Protein AF-A0A2K8WRT4-F1 (afdb_monomer_lite)

Foldseek 3Di:
DVVVLVVVLQQLVQLVCCCPVVVDDNVCSRGDVCNVVVCCVPPLVNVLVVLVVVLVVLVVVLVVDVLSVQLNVLSVVVSVLSVQLVVCVVVVPDPPPDNHRDGPCCVPAPPSRVVSVSSCSSCVSVVVCVVVVVVVD

Structure (mmCIF, N/CA/C/O backbone):
data_AF-A0A2K8WRT4-F1
#
_entry.id   AF-A0A2K8WRT4-F1
#
loop_
_atom_site.group_PDB
_atom_site.id
_atom_site.type_symbol
_atom_site.label_atom_id
_atom_site.label_alt_id
_atom_site.label_comp_id
_atom_site.label_asym_id
_atom_site.label_entity_id
_atom_site.label_seq_id
_atom_site.pdbx_PDB_ins_code
_atom_site.Cartn_x
_atom_site.Cartn_y
_atom_site.Cartn_z
_atom_site.occupancy
_atom_site.B_iso_or_equiv
_atom_site.auth_seq_id
_atom_site.auth_comp_id
_atom_site.auth_asym_id
_atom_site.auth_atom_id
_atom_site.pdbx_PDB_model_num
ATOM 1 N N . MET A 1 1 ? -9.091 12.777 7.083 1.00 65.50 1 MET A N 1
ATOM 2 C CA . MET A 1 1 ? -8.305 11.528 7.129 1.00 65.50 1 MET A CA 1
ATOM 3 C C . MET A 1 1 ? -8.906 10.417 6.287 1.00 65.50 1 MET A C 1
ATOM 5 O O . MET A 1 1 ? -8.212 9.916 5.422 1.00 65.50 1 MET A O 1
ATOM 9 N N . TRP A 1 2 ? -10.181 10.064 6.475 1.00 80.00 2 TRP A N 1
ATOM 10 C CA . TRP A 1 2 ? -10.836 9.004 5.694 1.00 80.00 2 TRP A CA 1
ATOM 11 C C . TRP A 1 2 ? -10.670 9.156 4.178 1.00 80.00 2 TRP A C 1
ATOM 13 O O . TRP A 1 2 ? -10.403 8.175 3.498 1.00 80.00 2 TRP A O 1
ATOM 23 N N . TYR A 1 3 ? -10.713 10.390 3.666 1.00 83.75 3 TYR A N 1
ATOM 24 C CA . TYR A 1 3 ? -10.433 10.681 2.259 1.00 83.75 3 TYR A CA 1
ATOM 25 C C . TYR A 1 3 ? -9.055 10.199 1.794 1.00 83.75 3 TYR A C 1
ATOM 27 O O . TYR A 1 3 ? -8.965 9.662 0.705 1.00 83.75 3 TYR A O 1
ATOM 35 N N . VAL A 1 4 ? -8.000 10.330 2.607 1.00 85.75 4 VAL A N 1
ATOM 36 C CA . VAL A 1 4 ? -6.638 9.891 2.245 1.00 85.75 4 VAL A CA 1
ATOM 37 C C . VAL A 1 4 ? -6.594 8.376 2.045 1.00 85.75 4 VAL A C 1
ATOM 39 O O . VAL A 1 4 ? -6.026 7.907 1.066 1.00 85.75 4 VAL A O 1
ATOM 42 N N . ILE A 1 5 ? -7.253 7.622 2.929 1.00 86.31 5 ILE A N 1
ATOM 43 C CA . ILE A 1 5 ? -7.355 6.158 2.833 1.00 86.31 5 ILE A CA 1
ATOM 44 C C . ILE A 1 5 ? -8.148 5.763 1.582 1.00 86.31 5 ILE A C 1
ATOM 46 O O . ILE A 1 5 ? -7.716 4.897 0.829 1.00 86.31 5 ILE A O 1
ATOM 50 N N . TRP A 1 6 ? -9.278 6.429 1.324 1.00 89.38 6 TRP A N 1
ATOM 51 C CA . TRP A 1 6 ? -10.074 6.186 0.119 1.00 89.38 6 TRP A CA 1
ATOM 52 C C . TRP A 1 6 ? -9.306 6.522 -1.159 1.00 89.38 6 TRP A C 1
ATOM 54 O O . TRP A 1 6 ? -9.284 5.703 -2.070 1.00 89.38 6 TRP A O 1
ATOM 64 N N . PHE A 1 7 ? -8.640 7.677 -1.227 1.00 91.12 7 PHE A N 1
ATOM 65 C CA . PHE A 1 7 ? -7.809 8.055 -2.372 1.00 91.12 7 PHE A CA 1
ATOM 66 C C . PHE A 1 7 ? -6.689 7.044 -2.612 1.00 91.12 7 PHE A C 1
ATOM 68 O O . PHE A 1 7 ? -6.465 6.646 -3.749 1.00 91.12 7 PHE A O 1
ATOM 75 N N . HIS A 1 8 ? -6.032 6.576 -1.552 1.00 91.94 8 HIS A N 1
ATOM 76 C CA . HIS A 1 8 ? -5.007 5.545 -1.664 1.00 91.94 8 HIS A CA 1
ATOM 77 C C . HIS A 1 8 ? -5.572 4.199 -2.156 1.00 91.94 8 HIS A C 1
ATOM 79 O O . HIS A 1 8 ? -4.976 3.565 -3.025 1.00 91.94 8 HIS A O 1
ATOM 85 N N . LEU A 1 9 ? -6.758 3.785 -1.693 1.00 93.88 9 LEU A N 1
ATOM 86 C CA . LEU A 1 9 ? -7.441 2.605 -2.235 1.00 93.88 9 LEU A CA 1
ATOM 87 C C . LEU A 1 9 ? -7.799 2.787 -3.719 1.00 93.88 9 LEU A C 1
ATOM 89 O O . LEU A 1 9 ? -7.603 1.863 -4.504 1.00 93.88 9 LEU A O 1
ATOM 93 N N . PHE A 1 10 ? -8.303 3.960 -4.117 1.00 95.12 10 PHE A N 1
ATOM 94 C CA . PHE A 1 10 ? -8.608 4.265 -5.519 1.00 95.12 10 PHE A CA 1
ATOM 95 C C . PHE A 1 10 ? -7.362 4.229 -6.405 1.00 95.12 10 PHE A C 1
ATOM 97 O O . PHE A 1 10 ? -7.435 3.767 -7.545 1.00 95.12 10 PHE A O 1
ATOM 104 N N . GLU A 1 11 ? -6.216 4.659 -5.882 1.00 95.94 11 GLU A N 1
ATOM 105 C CA . GLU A 1 11 ? -4.937 4.557 -6.576 1.00 95.94 11 GLU A CA 1
ATOM 106 C C . GLU A 1 11 ? -4.610 3.091 -6.898 1.00 95.94 11 GLU A C 1
ATOM 108 O O . GLU A 1 11 ? -4.386 2.749 -8.059 1.00 95.94 11 GLU A O 1
ATOM 113 N N . HIS A 1 12 ? -4.695 2.200 -5.905 1.00 96.25 12 HIS A N 1
ATOM 114 C CA . HIS A 1 12 ? -4.480 0.762 -6.101 1.00 96.25 12 HIS A CA 1
ATOM 115 C C . HIS A 1 12 ? -5.543 0.107 -6.988 1.00 96.25 12 HIS A C 1
ATOM 117 O O . HIS A 1 12 ? -5.222 -0.735 -7.823 1.00 96.25 12 HIS A O 1
ATOM 123 N N . PHE A 1 13 ? -6.805 0.518 -6.874 1.00 97.69 13 PHE A N 1
ATOM 124 C CA . PHE A 1 13 ? -7.855 0.055 -7.777 1.00 97.69 13 PHE A CA 1
ATOM 125 C C . PHE A 1 13 ? -7.555 0.435 -9.236 1.00 97.69 13 PHE A C 1
ATOM 127 O O . PHE A 1 13 ? -7.723 -0.375 -10.146 1.00 97.69 13 PHE A O 1
ATOM 134 N N . THR A 1 14 ? -7.034 1.641 -9.464 1.00 97.88 14 THR A N 1
ATOM 135 C CA . THR A 1 14 ? -6.613 2.084 -10.799 1.00 97.88 14 THR A CA 1
ATOM 136 C C . THR A 1 14 ? -5.439 1.249 -11.307 1.00 97.88 14 THR A C 1
ATOM 138 O O . THR A 1 14 ? -5.432 0.872 -12.475 1.00 97.88 14 THR A O 1
ATOM 141 N N . GLN A 1 15 ? -4.480 0.886 -10.452 1.00 97.88 15 GLN A N 1
ATOM 142 C CA . GLN A 1 15 ? -3.402 -0.033 -10.838 1.00 97.88 15 GLN A CA 1
ATOM 143 C C . GLN A 1 15 ? -3.943 -1.396 -11.293 1.00 97.88 15 GLN A C 1
ATOM 145 O O . GLN A 1 15 ? -3.484 -1.927 -12.301 1.00 97.88 15 GLN A O 1
ATOM 150 N N . ILE A 1 16 ? -4.953 -1.941 -10.605 1.00 98.06 16 ILE A N 1
ATOM 151 C CA . ILE A 1 16 ? -5.627 -3.181 -11.025 1.00 98.06 16 ILE A CA 1
ATOM 152 C C . ILE A 1 16 ? -6.261 -3.011 -12.412 1.00 98.06 16 ILE A C 1
ATOM 154 O O . ILE A 1 16 ? -6.075 -3.865 -13.277 1.00 98.06 16 ILE A O 1
ATOM 158 N N . ILE A 1 17 ? -6.952 -1.895 -12.664 1.00 98.38 17 ILE A N 1
ATOM 159 C CA . ILE A 1 17 ? -7.514 -1.582 -13.989 1.00 98.38 17 ILE A CA 1
ATOM 160 C C . ILE A 1 17 ? -6.410 -1.500 -15.051 1.00 98.38 17 ILE A C 1
ATOM 162 O O . ILE A 1 17 ? -6.550 -2.080 -16.128 1.00 98.38 17 ILE A O 1
ATOM 166 N N . GLN A 1 18 ? -5.308 -0.808 -14.759 1.00 98.44 18 GLN A N 1
ATOM 167 C CA . GLN A 1 18 ? -4.178 -0.663 -15.678 1.00 98.44 18 GLN A CA 1
ATOM 168 C C . GLN A 1 18 ? -3.610 -2.026 -16.083 1.00 98.44 18 GLN A C 1
ATOM 170 O O . GLN A 1 18 ? -3.440 -2.282 -17.272 1.00 98.44 18 GLN A O 1
ATOM 175 N N . VAL A 1 19 ? -3.406 -2.928 -15.120 1.00 98.25 19 VAL A N 1
ATOM 176 C CA . VAL A 1 19 ? -2.885 -4.275 -15.386 1.00 98.25 19 VAL A CA 1
ATOM 177 C C . VAL A 1 19 ? -3.892 -5.130 -16.156 1.00 98.25 19 VAL A C 1
ATOM 179 O O . VAL A 1 19 ? -3.557 -5.698 -17.192 1.00 98.25 19 VAL A O 1
ATOM 182 N N . TYR A 1 20 ? -5.123 -5.253 -15.656 1.00 97.94 20 TYR A N 1
ATOM 183 C CA . TYR A 1 20 ? -6.047 -6.298 -16.110 1.00 97.94 20 TYR A CA 1
ATOM 184 C C . TYR A 1 20 ? -7.013 -5.862 -17.212 1.00 97.94 20 TYR A C 1
ATOM 186 O O . TYR A 1 20 ? -7.469 -6.708 -17.976 1.00 97.94 20 TYR A O 1
ATOM 194 N N . ILE A 1 21 ? -7.341 -4.572 -17.298 1.00 98.25 21 ILE A N 1
ATOM 195 C CA . ILE A 1 21 ? -8.261 -4.041 -18.315 1.00 98.25 21 ILE A CA 1
ATOM 196 C C . ILE A 1 21 ? -7.478 -3.378 -19.447 1.00 98.25 21 ILE A C 1
ATOM 198 O O . ILE A 1 21 ? -7.774 -3.614 -20.614 1.00 98.25 21 ILE A O 1
ATOM 202 N N . LEU A 1 22 ? -6.472 -2.563 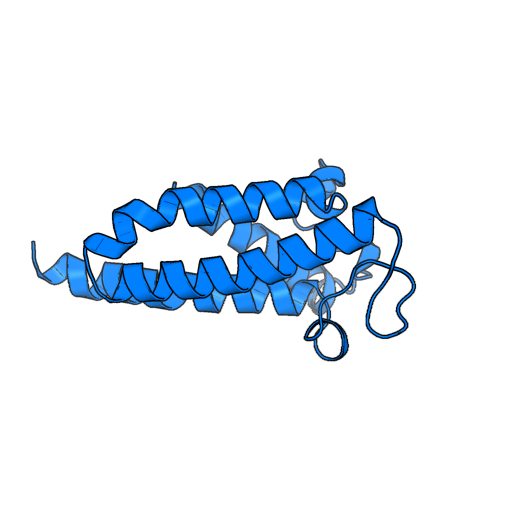-19.116 1.00 98.06 22 LEU A N 1
ATOM 203 C CA . LEU A 1 22 ? -5.674 -1.845 -20.118 1.00 98.06 22 LEU A CA 1
ATOM 204 C C . LEU A 1 22 ? -4.453 -2.638 -20.607 1.00 98.06 22 LEU A C 1
ATOM 206 O O . LEU A 1 22 ? -3.818 -2.228 -21.577 1.00 98.06 22 LEU A O 1
ATOM 210 N N . GLY A 1 23 ? -4.122 -3.759 -19.959 1.00 97.75 23 GLY A N 1
ATOM 211 C CA . GLY A 1 23 ? -3.016 -4.632 -20.354 1.00 97.75 23 GLY A CA 1
ATOM 212 C C . GLY A 1 23 ? -1.628 -4.023 -20.144 1.00 97.75 23 GLY A C 1
ATOM 213 O O . GLY A 1 23 ? -0.677 -4.438 -20.802 1.00 97.75 23 GLY A O 1
ATOM 214 N N . TRP A 1 24 ? -1.497 -3.020 -19.273 1.00 98.31 24 TRP A N 1
ATOM 215 C CA . TRP A 1 24 ? -0.210 -2.394 -18.986 1.00 98.31 24 TRP A CA 1
ATOM 216 C C . TRP A 1 24 ? 0.715 -3.356 -18.246 1.00 98.31 24 TRP A C 1
ATOM 218 O O . TRP A 1 24 ? 0.290 -4.174 -17.425 1.00 98.31 24 TRP A O 1
ATOM 228 N N . GLU A 1 25 ? 2.018 -3.207 -18.471 1.00 97.19 25 GLU A N 1
ATOM 229 C CA . GLU A 1 25 ? 2.995 -3.885 -17.631 1.00 97.19 25 GLU A CA 1
ATOM 230 C C . GLU A 1 25 ? 2.861 -3.417 -16.172 1.00 97.19 25 GLU A C 1
ATOM 232 O O . GLU A 1 25 ? 2.623 -2.239 -15.884 1.00 97.19 25 GLU A O 1
ATOM 237 N N . ARG A 1 26 ? 3.083 -4.323 -15.212 1.00 94.94 26 ARG A N 1
ATOM 238 C CA . ARG A 1 26 ? 3.043 -3.983 -13.774 1.00 94.94 26 ARG A CA 1
ATOM 239 C C . ARG A 1 26 ? 4.047 -2.885 -13.402 1.00 94.94 26 ARG A C 1
ATOM 241 O O . ARG A 1 26 ? 3.782 -2.087 -12.514 1.00 94.94 26 ARG A O 1
ATOM 248 N N . SER A 1 27 ? 5.179 -2.812 -14.105 1.00 93.31 27 SER A N 1
ATOM 249 C CA . SER A 1 27 ? 6.209 -1.768 -13.959 1.00 93.31 27 SER A CA 1
ATOM 250 C C . SER A 1 27 ? 5.717 -0.360 -14.348 1.00 93.31 27 SER A C 1
ATOM 252 O O . SER A 1 27 ? 6.282 0.640 -13.891 1.00 93.31 27 SER A O 1
ATOM 254 N N . GLN A 1 28 ? 4.675 -0.288 -15.183 1.00 95.88 28 GLN A N 1
ATOM 255 C CA . GLN A 1 28 ? 4.061 0.933 -15.715 1.00 95.88 28 GLN A CA 1
ATOM 256 C C . GLN A 1 28 ? 2.699 1.240 -15.069 1.00 95.88 28 GLN A C 1
ATOM 258 O O . GLN A 1 28 ? 2.173 2.341 -15.224 1.00 95.88 28 GLN A O 1
ATOM 263 N N . SER A 1 29 ? 2.142 0.292 -14.314 1.00 97.38 29 SER A N 1
ATOM 264 C CA . SER A 1 29 ? 0.844 0.410 -13.646 1.00 97.38 29 SER A CA 1
ATOM 265 C C . SER A 1 29 ? 0.979 1.187 -12.334 1.00 97.38 29 SER A C 1
ATOM 267 O O . SER A 1 29 ? 1.074 0.619 -11.248 1.00 97.38 29 SER A O 1
ATOM 269 N N . LEU A 1 30 ? 1.063 2.512 -12.461 1.00 96.12 30 LEU A N 1
ATOM 270 C CA . LEU A 1 30 ? 1.365 3.460 -11.389 1.00 96.12 30 LEU A CA 1
ATOM 271 C C . LEU A 1 30 ? 0.125 4.197 -10.846 1.00 96.12 30 LEU A C 1
ATOM 273 O O . LEU A 1 30 ? 0.276 5.233 -10.220 1.00 96.12 30 LEU A O 1
ATOM 277 N N . GLY A 1 31 ? -1.099 3.730 -11.083 1.00 96.12 31 GLY A N 1
ATOM 278 C CA . GLY A 1 31 ? -2.302 4.424 -10.603 1.00 96.12 31 GLY A CA 1
ATOM 279 C C . GLY A 1 31 ? -2.513 5.778 -11.293 1.00 96.12 31 GLY A C 1
ATOM 280 O O . GLY A 1 31 ? -2.028 5.976 -12.405 1.00 96.12 31 GLY A O 1
ATOM 281 N N . ILE A 1 32 ? -3.278 6.694 -10.696 1.00 95.25 32 ILE A N 1
ATOM 282 C CA . ILE A 1 32 ? -3.552 8.017 -11.281 1.00 95.25 32 ILE A CA 1
ATOM 283 C C . ILE A 1 32 ? -2.459 9.000 -10.865 1.00 95.25 32 ILE A C 1
ATOM 285 O O . ILE A 1 32 ? -1.814 9.630 -11.704 1.00 95.25 32 ILE A O 1
ATOM 289 N N . ILE A 1 33 ? -2.247 9.139 -9.557 1.00 94.50 33 ILE A N 1
ATOM 290 C CA . ILE A 1 33 ? -1.311 10.110 -8.989 1.00 94.50 33 ILE A CA 1
ATOM 291 C C . ILE A 1 33 ? 0.128 9.670 -9.254 1.00 94.50 33 ILE A C 1
ATOM 293 O O . ILE A 1 33 ? 0.982 10.502 -9.555 1.00 94.50 33 ILE A O 1
ATOM 297 N N . GLY A 1 34 ? 0.416 8.374 -9.197 1.00 94.94 34 GLY A N 1
ATOM 298 C CA . GLY A 1 34 ? 1.748 7.849 -9.443 1.00 94.94 34 GLY A CA 1
ATOM 299 C C . GLY A 1 34 ? 2.188 7.917 -10.902 1.00 94.94 34 GLY A C 1
ATOM 300 O O . GLY A 1 34 ? 3.390 7.896 -11.153 1.00 94.94 34 GLY A O 1
ATOM 301 N N . LEU A 1 35 ? 1.274 8.081 -11.866 1.00 95.62 35 LEU A N 1
ATOM 302 C CA . LEU A 1 35 ? 1.663 8.444 -13.233 1.00 95.62 35 LEU A CA 1
ATOM 303 C C . LEU A 1 35 ? 2.236 9.863 -13.305 1.00 95.62 35 LEU A C 1
ATOM 305 O O . LEU A 1 35 ? 3.175 10.104 -14.060 1.00 95.62 35 LEU A O 1
ATOM 309 N N . LEU A 1 36 ? 1.704 10.787 -12.500 1.00 95.75 36 LEU A N 1
ATOM 310 C CA . LEU A 1 36 ? 2.199 12.163 -12.408 1.00 95.75 36 LEU A CA 1
ATOM 311 C C . LEU A 1 36 ? 3.449 12.258 -11.523 1.00 95.75 36 LEU A C 1
ATOM 313 O O . LEU A 1 36 ? 4.374 13.009 -11.822 1.00 95.75 36 LEU A O 1
ATOM 317 N N . PHE A 1 37 ? 3.496 11.467 -10.449 1.00 95.88 37 PHE A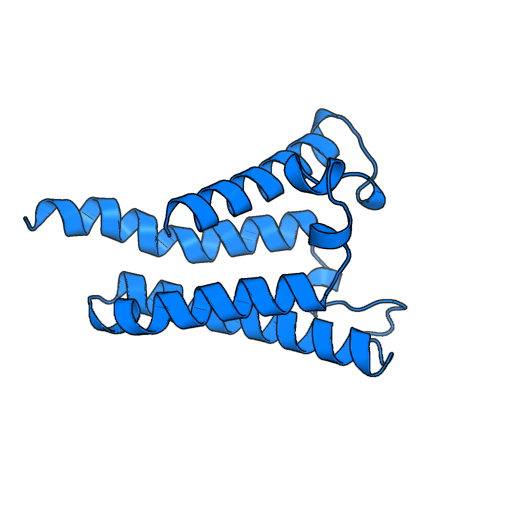 N 1
ATOM 318 C CA . PHE A 1 37 ? 4.572 11.469 -9.460 1.00 95.88 37 PHE A CA 1
ATOM 319 C C . PHE A 1 37 ? 5.063 10.041 -9.152 1.00 95.88 37 PHE A C 1
ATOM 321 O O . PHE A 1 37 ? 4.808 9.521 -8.061 1.00 95.88 37 PHE A O 1
ATOM 328 N N . PRO A 1 38 ? 5.837 9.401 -10.054 1.00 94.69 38 PRO A N 1
ATOM 329 C CA . PRO A 1 38 ? 6.265 8.002 -9.904 1.00 94.69 38 PRO A CA 1
ATOM 330 C C . PRO A 1 38 ? 7.038 7.701 -8.621 1.00 94.69 38 PRO A C 1
ATOM 332 O O . PRO A 1 38 ? 7.043 6.566 -8.144 1.00 94.69 38 PRO A O 1
ATOM 335 N N . ILE A 1 39 ? 7.693 8.712 -8.043 1.00 94.31 39 ILE A N 1
ATOM 336 C CA . ILE A 1 39 ? 8.433 8.569 -6.790 1.00 94.31 39 ILE A CA 1
ATOM 337 C C . ILE A 1 39 ? 7.537 8.116 -5.633 1.00 94.31 39 ILE A C 1
ATOM 339 O O . ILE A 1 39 ? 8.001 7.343 -4.797 1.00 94.31 39 ILE A O 1
ATOM 343 N N . LEU A 1 40 ? 6.256 8.507 -5.631 1.00 92.19 40 LEU A N 1
ATOM 344 C CA . LEU A 1 40 ? 5.282 8.087 -4.620 1.00 92.19 40 LEU A CA 1
ATOM 345 C C . LEU A 1 40 ? 5.096 6.565 -4.599 1.00 92.19 40 LEU A C 1
ATOM 347 O O . LEU A 1 40 ? 4.842 6.012 -3.538 1.00 92.19 40 LEU A O 1
ATOM 351 N N . ILE A 1 41 ? 5.271 5.897 -5.745 1.00 92.56 41 ILE A N 1
ATOM 352 C CA . ILE A 1 41 ? 5.078 4.446 -5.911 1.00 92.56 41 ILE A CA 1
ATOM 353 C C . ILE A 1 41 ? 6.401 3.677 -5.879 1.00 92.56 41 ILE A C 1
ATOM 355 O O . ILE A 1 41 ? 6.453 2.521 -5.470 1.00 92.56 41 ILE A O 1
ATOM 359 N N . ARG A 1 42 ? 7.502 4.309 -6.282 1.00 91.94 42 ARG A N 1
ATOM 360 C CA . ARG A 1 42 ? 8.803 3.634 -6.372 1.00 91.94 42 ARG A CA 1
ATOM 361 C C . ARG A 1 42 ? 9.649 3.747 -5.104 1.00 91.94 42 ARG A C 1
ATOM 363 O O . ARG A 1 42 ? 10.615 3.006 -4.963 1.00 91.94 42 ARG A O 1
ATOM 370 N N . SER A 1 43 ? 9.331 4.672 -4.199 1.00 95.06 43 SER A N 1
ATOM 371 C CA . SER A 1 43 ? 10.109 4.903 -2.977 1.00 95.06 43 SER A CA 1
ATOM 372 C C . SER A 1 43 ? 9.600 4.068 -1.803 1.00 95.06 43 SER A C 1
ATOM 374 O O . SER A 1 43 ? 8.521 4.335 -1.274 1.00 95.06 43 SER A O 1
ATOM 376 N N . GLU A 1 44 ? 10.411 3.120 -1.330 1.00 95.56 44 GLU A N 1
ATOM 377 C CA . GLU A 1 44 ? 10.112 2.336 -0.117 1.00 95.56 44 GLU A CA 1
ATOM 378 C C . GLU A 1 44 ? 10.001 3.219 1.133 1.00 95.56 44 GLU A C 1
ATOM 380 O O . GLU A 1 44 ? 9.162 2.974 1.996 1.00 95.56 44 GLU A O 1
ATOM 385 N N . ILE A 1 45 ? 10.778 4.309 1.205 1.00 97.00 45 ILE A N 1
ATOM 386 C CA . ILE A 1 45 ? 10.682 5.287 2.300 1.00 97.00 45 ILE A CA 1
ATOM 387 C C . ILE A 1 45 ? 9.291 5.924 2.320 1.00 97.00 45 ILE A C 1
ATOM 389 O O . ILE A 1 45 ? 8.687 6.037 3.383 1.00 97.00 45 ILE A O 1
ATOM 393 N N . LEU A 1 46 ? 8.761 6.328 1.160 1.00 95.44 46 LEU A N 1
ATOM 394 C CA . LEU A 1 46 ? 7.442 6.962 1.102 1.00 95.44 46 LEU A CA 1
ATOM 395 C C . LEU A 1 46 ? 6.318 5.979 1.453 1.00 95.44 46 LEU A C 1
ATOM 397 O O . LEU A 1 46 ? 5.402 6.366 2.175 1.00 95.44 46 LEU A O 1
ATOM 401 N N . HIS A 1 47 ? 6.419 4.710 1.042 1.00 94.31 47 HIS A N 1
ATOM 402 C CA . HIS A 1 47 ? 5.457 3.675 1.449 1.00 94.31 47 HIS A CA 1
ATOM 403 C C . HIS A 1 47 ? 5.503 3.431 2.952 1.00 94.31 47 HIS A C 1
ATOM 405 O O . HIS A 1 47 ? 4.468 3.424 3.621 1.00 94.31 47 HIS A O 1
ATOM 411 N N . TYR A 1 48 ? 6.709 3.294 3.504 1.00 96.88 48 TYR A N 1
ATOM 412 C CA . TYR A 1 48 ? 6.891 3.118 4.934 1.00 96.88 48 TYR A CA 1
ATOM 413 C C . TYR A 1 48 ? 6.301 4.292 5.719 1.00 96.88 48 TYR A C 1
ATOM 415 O O . TYR A 1 48 ? 5.492 4.074 6.619 1.00 96.88 48 TYR A O 1
ATOM 423 N N . LEU A 1 49 ? 6.627 5.533 5.349 1.00 96.06 49 LEU A N 1
ATOM 424 C CA . LEU A 1 49 ? 6.099 6.720 6.022 1.00 96.06 49 LEU A CA 1
ATOM 425 C C . LEU A 1 49 ? 4.573 6.818 5.911 1.00 96.06 49 LEU A C 1
ATOM 427 O O . LEU A 1 49 ? 3.918 7.170 6.891 1.00 96.06 49 LEU A O 1
ATOM 431 N N . PHE A 1 50 ? 3.995 6.464 4.761 1.00 93.81 50 PHE A N 1
ATOM 432 C CA . PHE A 1 50 ? 2.543 6.423 4.593 1.00 93.81 50 PHE A CA 1
ATOM 433 C C . PHE A 1 50 ? 1.888 5.361 5.493 1.00 93.81 50 PHE A C 1
ATOM 435 O O . PHE A 1 50 ? 0.903 5.645 6.177 1.00 93.81 50 PHE A O 1
ATOM 442 N N . SER A 1 51 ? 2.458 4.155 5.564 1.00 95.12 51 SER A N 1
ATOM 443 C CA . SER A 1 51 ? 1.958 3.098 6.455 1.00 95.12 51 SER A CA 1
ATOM 444 C C . SER A 1 51 ? 2.088 3.477 7.939 1.00 95.12 51 SER A C 1
ATOM 446 O O . SER A 1 51 ? 1.147 3.277 8.708 1.00 95.12 51 SER A O 1
ATOM 448 N N . LEU A 1 52 ? 3.198 4.116 8.330 1.00 96.38 52 LEU A N 1
ATOM 449 C CA . LEU A 1 52 ? 3.418 4.625 9.685 1.00 96.38 52 LEU A CA 1
ATOM 450 C C . LEU A 1 52 ? 2.382 5.691 10.052 1.00 96.38 52 LEU A C 1
ATOM 452 O O . LEU A 1 52 ? 1.807 5.662 11.139 1.00 96.38 52 LEU A O 1
ATOM 456 N N . PHE A 1 53 ? 2.116 6.614 9.128 1.00 94.75 53 PHE A N 1
ATOM 457 C CA . PHE A 1 53 ? 1.105 7.649 9.295 1.00 94.75 53 PHE A CA 1
ATOM 458 C C . PHE A 1 53 ? -0.289 7.055 9.548 1.00 94.75 53 PHE A C 1
ATOM 460 O O . PHE A 1 53 ? -0.985 7.501 10.463 1.00 94.75 53 PHE A O 1
ATOM 467 N N . ASN A 1 54 ? -0.671 6.003 8.813 1.00 93.19 54 ASN A N 1
ATOM 468 C CA . ASN A 1 54 ? -1.937 5.299 9.039 1.00 93.19 54 ASN A CA 1
ATOM 469 C C . ASN A 1 54 ? -2.005 4.658 10.432 1.00 93.19 54 ASN A C 1
ATOM 471 O O . ASN A 1 54 ? -3.013 4.813 11.123 1.00 93.19 54 ASN A O 1
ATOM 475 N N . VAL A 1 55 ? -0.937 3.988 10.880 1.00 95.50 55 VAL A N 1
ATOM 476 C CA . VAL A 1 55 ? -0.884 3.393 12.227 1.00 95.50 55 VAL A CA 1
ATOM 477 C C . VAL A 1 55 ? -1.034 4.467 13.303 1.00 95.50 55 VAL A C 1
ATOM 479 O O . VAL A 1 55 ? -1.902 4.340 14.166 1.00 95.50 55 VAL A O 1
ATOM 482 N N . ILE A 1 56 ? -0.254 5.552 13.232 1.00 95.88 56 ILE A N 1
ATOM 483 C CA . ILE A 1 56 ? -0.316 6.661 14.200 1.00 95.88 56 ILE A CA 1
ATOM 484 C C . ILE A 1 56 ? -1.734 7.234 14.281 1.00 95.88 56 ILE A C 1
ATOM 486 O O . ILE A 1 56 ? -2.231 7.510 15.374 1.00 95.88 56 ILE A O 1
ATOM 490 N N . PHE A 1 57 ? -2.411 7.365 13.140 1.00 91.88 57 PHE A N 1
ATOM 491 C CA . PHE A 1 57 ? -3.786 7.843 13.100 1.00 91.88 57 PHE A CA 1
ATOM 492 C C . PHE A 1 57 ? -4.797 6.854 13.704 1.00 91.88 57 PHE A C 1
ATOM 494 O O . PHE A 1 57 ? -5.737 7.271 14.381 1.00 91.88 57 PHE A O 1
ATOM 501 N N . PHE A 1 58 ? -4.627 5.549 13.489 1.00 93.62 58 PHE A N 1
ATOM 502 C CA . PHE A 1 58 ? -5.550 4.530 13.996 1.00 93.62 58 PHE A CA 1
ATOM 503 C C . PHE A 1 58 ? -5.374 4.205 15.485 1.00 93.62 58 PHE A C 1
ATOM 505 O O . PHE A 1 58 ? -6.327 3.754 16.124 1.00 93.62 58 PHE A O 1
ATOM 512 N N . LEU A 1 59 ? -4.210 4.472 16.084 1.00 95.06 59 LEU A N 1
ATOM 513 C CA . LEU A 1 59 ? -3.961 4.238 17.514 1.00 95.06 59 LEU A CA 1
ATOM 514 C C . LEU A 1 59 ? -5.002 4.870 18.464 1.00 95.06 59 LEU A C 1
ATOM 516 O O . LEU A 1 59 ? -5.523 4.146 19.318 1.00 95.06 59 LEU A O 1
ATOM 520 N N . PRO A 1 60 ? -5.366 6.165 18.361 1.00 95.00 60 PRO A N 1
ATOM 521 C CA . PRO A 1 60 ? -6.412 6.733 19.214 1.00 95.00 60 PRO A CA 1
ATOM 522 C C . PRO A 1 60 ? -7.803 6.144 18.929 1.00 95.00 60 PRO A C 1
ATOM 524 O O . PRO A 1 60 ? -8.605 6.003 19.853 1.00 95.00 60 PRO A O 1
ATOM 527 N N . LEU A 1 61 ? -8.089 5.757 17.679 1.00 92.94 61 LEU A N 1
ATOM 528 C CA . LEU A 1 61 ? -9.371 5.153 17.293 1.00 92.94 61 LEU A CA 1
ATOM 529 C C . LEU A 1 61 ? -9.531 3.734 17.845 1.00 92.94 61 LEU A C 1
ATOM 531 O O . LEU A 1 61 ? -10.644 3.333 18.182 1.00 92.94 61 LEU A O 1
ATOM 535 N N . ALA A 1 62 ? -8.427 3.003 18.015 1.00 94.75 62 ALA A N 1
ATOM 536 C CA . ALA A 1 62 ? -8.410 1.640 18.546 1.00 94.75 62 ALA A CA 1
ATOM 537 C C . ALA A 1 62 ? -9.094 1.512 19.917 1.00 94.75 62 ALA A C 1
ATOM 539 O O . ALA A 1 62 ? -9.593 0.448 20.268 1.00 94.75 62 ALA A O 1
ATOM 540 N N . ARG A 1 63 ? -9.130 2.598 20.700 1.00 92.31 63 ARG A N 1
ATOM 541 C CA . ARG A 1 63 ? -9.761 2.632 22.029 1.00 92.31 63 ARG A CA 1
ATOM 542 C C . ARG A 1 63 ? -11.277 2.819 21.985 1.00 92.31 63 ARG A C 1
ATOM 544 O O . ARG A 1 63 ? -11.930 2.632 23.003 1.00 92.31 63 ARG A O 1
ATOM 551 N N . GLN A 1 64 ? -11.836 3.220 20.844 1.00 91.62 64 GLN A N 1
ATOM 552 C CA . GLN A 1 64 ? -13.250 3.582 20.743 1.00 91.62 64 GLN A CA 1
ATOM 553 C C . GLN A 1 64 ? -14.157 2.359 20.605 1.00 91.62 64 GLN A C 1
ATOM 555 O O . GLN A 1 64 ? -15.249 2.336 21.167 1.00 91.62 64 GLN A O 1
ATOM 560 N N . ASN A 1 65 ? -13.737 1.353 19.834 1.00 92.00 65 ASN A N 1
ATOM 561 C CA . ASN A 1 65 ? -14.482 0.110 19.653 1.00 92.00 65 ASN A CA 1
ATOM 562 C C . ASN A 1 65 ? -13.600 -0.998 19.055 1.00 92.00 65 ASN A C 1
ATOM 564 O O . ASN A 1 65 ? -12.528 -0.742 18.504 1.00 92.00 65 ASN A O 1
ATOM 568 N N . THR A 1 66 ? -14.103 -2.233 19.114 1.00 95.31 66 THR A N 1
ATOM 569 C CA . THR A 1 66 ? -13.412 -3.427 18.613 1.00 95.31 66 THR A CA 1
ATOM 570 C C . THR A 1 66 ? -13.113 -3.371 17.115 1.00 95.31 66 THR A C 1
ATOM 572 O O . THR A 1 66 ? -12.093 -3.897 16.699 1.00 95.31 66 THR A O 1
ATOM 575 N N . TYR A 1 67 ? -13.936 -2.714 16.294 1.00 95.75 67 TYR A N 1
ATOM 576 C CA . TYR A 1 67 ? -13.687 -2.637 14.851 1.00 95.75 67 TYR A CA 1
ATOM 577 C C . TYR A 1 67 ? -12.469 -1.773 14.527 1.00 95.75 67 TYR A C 1
ATOM 579 O O . TYR A 1 67 ? -11.610 -2.192 13.755 1.00 95.75 67 TYR A O 1
ATOM 587 N N . TYR A 1 68 ? -12.361 -0.590 15.140 1.00 94.88 68 TYR A N 1
ATOM 588 C CA . TYR A 1 68 ? -11.161 0.230 15.004 1.00 94.88 68 TYR A CA 1
ATOM 589 C C . TYR A 1 68 ? -9.952 -0.461 15.619 1.00 94.88 68 TYR A C 1
ATOM 591 O O . TYR A 1 68 ? -8.889 -0.418 15.019 1.00 94.88 68 TYR A O 1
ATOM 599 N N . TYR A 1 69 ? -10.108 -1.165 16.744 1.00 96.69 69 TYR A N 1
ATOM 600 C CA . TYR A 1 69 ? -9.031 -1.987 17.297 1.00 96.69 69 TYR A CA 1
ATOM 601 C C . TYR A 1 69 ? -8.530 -3.029 16.285 1.00 96.69 69 TYR A C 1
ATOM 603 O O . TYR A 1 69 ? -7.334 -3.090 16.006 1.00 96.69 69 TYR A O 1
ATOM 611 N N . THR A 1 70 ? -9.437 -3.797 15.671 1.00 97.38 70 THR A N 1
ATOM 612 C CA . THR A 1 70 ? -9.100 -4.776 14.629 1.00 97.38 70 THR A CA 1
ATOM 613 C C . THR A 1 70 ? -8.421 -4.112 13.430 1.00 97.38 70 THR A C 1
ATOM 615 O O . THR A 1 70 ? -7.394 -4.607 12.973 1.00 97.38 70 THR A O 1
ATOM 618 N N . ALA A 1 71 ? -8.938 -2.975 12.952 1.00 96.06 71 ALA A N 1
ATOM 619 C CA . ALA A 1 71 ? -8.328 -2.215 11.861 1.00 96.06 71 ALA A CA 1
ATOM 620 C C . ALA A 1 71 ? -6.894 -1.776 12.199 1.00 96.06 71 ALA A C 1
ATOM 622 O O . ALA A 1 71 ? -5.999 -1.910 11.368 1.00 96.06 71 ALA A O 1
ATOM 623 N N . THR A 1 72 ? -6.659 -1.305 13.427 1.00 97.00 72 THR A N 1
ATOM 624 C CA . THR A 1 72 ? -5.334 -0.898 13.907 1.00 97.00 72 THR A CA 1
ATOM 625 C C . THR A 1 72 ? -4.364 -2.071 13.945 1.00 97.00 72 THR A C 1
ATOM 627 O O . THR A 1 72 ? -3.236 -1.926 13.485 1.00 97.00 72 THR A O 1
ATOM 630 N N . ILE A 1 73 ? -4.783 -3.242 14.439 1.00 98.00 73 ILE A N 1
ATOM 631 C CA . ILE A 1 73 ? -3.930 -4.441 14.446 1.00 98.00 73 ILE A CA 1
ATOM 632 C C . ILE A 1 73 ? -3.551 -4.846 13.018 1.00 98.00 73 ILE A C 1
ATOM 634 O O . ILE A 1 73 ? -2.377 -5.076 12.740 1.00 98.00 73 ILE A O 1
ATOM 638 N N . LEU A 1 74 ? -4.515 -4.867 12.095 1.00 97.06 74 LEU A N 1
ATOM 639 C CA . LEU A 1 74 ? -4.255 -5.184 10.687 1.00 97.06 74 LEU A CA 1
ATOM 640 C C . LEU A 1 74 ? -3.322 -4.153 10.032 1.00 97.06 74 LEU A C 1
ATOM 642 O O . LEU A 1 74 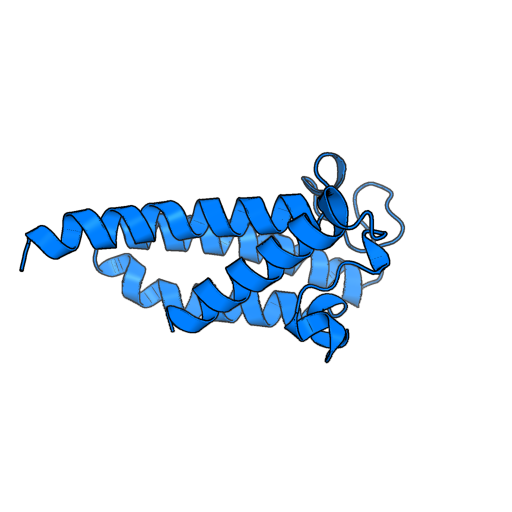? -2.407 -4.528 9.302 1.00 97.06 74 LEU A O 1
ATOM 646 N N . ALA A 1 75 ? -3.503 -2.865 10.334 1.00 96.38 75 ALA A N 1
ATOM 647 C CA . ALA A 1 75 ? -2.627 -1.805 9.847 1.00 96.38 75 ALA A CA 1
ATOM 648 C C . ALA A 1 75 ? -1.195 -1.936 10.389 1.00 96.38 75 ALA A C 1
ATOM 650 O O . ALA A 1 75 ? -0.249 -1.704 9.643 1.00 96.38 75 ALA A O 1
ATOM 651 N N . ILE A 1 76 ? -1.019 -2.346 11.651 1.00 97.44 76 ILE A N 1
ATOM 652 C CA . ILE A 1 76 ? 0.302 -2.615 12.243 1.00 97.44 76 ILE A CA 1
ATOM 653 C C . ILE A 1 76 ? 0.978 -3.805 11.555 1.00 97.44 76 ILE A C 1
ATOM 655 O O . ILE A 1 76 ? 2.164 -3.733 11.243 1.00 97.44 76 ILE A O 1
ATOM 659 N N . LEU A 1 77 ? 0.240 -4.886 11.288 1.00 96.31 77 LEU A N 1
ATOM 660 C CA . LEU A 1 77 ? 0.786 -6.047 10.578 1.00 96.31 77 LEU A CA 1
ATOM 661 C C . LEU A 1 77 ? 1.280 -5.662 9.177 1.00 96.31 77 LEU A C 1
ATOM 663 O O . LEU A 1 77 ? 2.418 -5.963 8.831 1.00 96.31 77 LEU A O 1
ATOM 667 N N . HIS A 1 78 ? 0.472 -4.920 8.417 1.00 95.75 78 HIS A N 1
ATOM 668 C CA . HIS A 1 78 ? 0.871 -4.405 7.105 1.00 95.75 78 HIS A CA 1
ATOM 669 C C . HIS A 1 78 ? 2.061 -3.428 7.206 1.00 95.75 78 HIS A C 1
ATOM 671 O O . HIS A 1 78 ? 3.001 -3.488 6.416 1.00 95.75 78 HIS A O 1
ATOM 677 N N . HIS A 1 79 ? 2.082 -2.557 8.217 1.00 97.25 79 HIS A N 1
ATOM 678 C CA . HIS A 1 79 ? 3.205 -1.654 8.461 1.00 97.25 79 HIS A CA 1
ATOM 679 C C . HIS A 1 79 ? 4.527 -2.399 8.705 1.00 97.25 79 HIS A C 1
ATOM 681 O O . HIS A 1 79 ? 5.564 -1.984 8.191 1.00 97.25 79 HIS A O 1
ATOM 687 N N . ASN A 1 80 ? 4.505 -3.519 9.432 1.00 96.94 80 ASN A N 1
ATOM 688 C CA . ASN A 1 80 ? 5.706 -4.323 9.674 1.00 96.94 80 ASN A CA 1
ATOM 689 C C . ASN A 1 80 ? 6.289 -4.909 8.380 1.00 96.94 80 ASN A C 1
ATOM 691 O O . ASN A 1 80 ? 7.509 -4.997 8.243 1.00 96.94 80 ASN A O 1
ATOM 695 N N . GLU A 1 81 ? 5.448 -5.259 7.405 1.00 95.94 81 GLU A N 1
ATOM 696 C CA . GLU A 1 81 ? 5.927 -5.672 6.083 1.00 95.94 81 GLU A CA 1
ATOM 697 C C . GLU A 1 81 ? 6.647 -4.533 5.361 1.00 95.94 81 GLU A C 1
ATOM 699 O O . GLU A 1 81 ? 7.756 -4.724 4.860 1.00 95.94 81 GLU A O 1
ATOM 704 N N . HIS A 1 82 ? 6.080 -3.324 5.385 1.00 96.81 82 HIS A N 1
ATOM 705 C CA . HIS A 1 82 ? 6.746 -2.137 4.849 1.00 96.81 82 HIS A CA 1
ATOM 706 C C . HIS A 1 82 ? 8.041 -1.794 5.578 1.00 96.81 82 HIS A C 1
ATOM 708 O O . HIS A 1 82 ? 8.998 -1.352 4.946 1.00 96.81 82 HIS A O 1
ATOM 714 N N . PHE A 1 83 ? 8.102 -2.007 6.891 1.00 97.62 83 PHE A N 1
ATOM 715 C CA . PHE A 1 83 ? 9.342 -1.843 7.635 1.00 97.62 83 PHE A CA 1
ATOM 716 C C . PHE A 1 83 ? 10.412 -2.819 7.136 1.00 97.62 83 PHE A C 1
ATOM 718 O O . PHE A 1 83 ? 11.532 -2.402 6.852 1.00 97.62 83 PHE A O 1
ATOM 725 N N . GLY A 1 84 ? 10.058 -4.090 6.928 1.00 97.06 84 GLY A N 1
ATOM 726 C CA . GLY A 1 84 ? 10.956 -5.078 6.328 1.00 97.06 84 GLY A CA 1
ATOM 727 C C . GLY A 1 84 ? 11.450 -4.663 4.939 1.00 97.06 84 GLY A C 1
ATOM 728 O O . GLY A 1 84 ? 12.650 -4.704 4.675 1.00 97.06 84 GLY A O 1
ATOM 729 N N . LEU A 1 85 ? 10.550 -4.196 4.070 1.00 96.88 85 LEU A N 1
ATOM 730 C CA . LEU A 1 85 ? 10.902 -3.675 2.743 1.00 96.88 85 LEU A CA 1
ATOM 731 C C . LEU A 1 85 ? 11.849 -2.470 2.820 1.00 96.88 85 LEU A C 1
ATOM 733 O O . LEU A 1 85 ? 12.820 -2.389 2.063 1.00 96.88 85 LEU A O 1
ATOM 737 N N . LEU A 1 86 ? 11.609 -1.558 3.765 1.00 97.75 86 LEU A N 1
ATOM 738 C CA . LEU A 1 86 ? 12.472 -0.409 4.004 1.00 97.75 86 LEU A CA 1
ATOM 739 C C . LEU A 1 86 ? 13.878 -0.854 4.418 1.00 97.75 86 LEU A C 1
ATOM 741 O O . LEU A 1 86 ? 14.850 -0.378 3.829 1.00 97.75 86 LEU A O 1
ATOM 745 N N . LEU A 1 87 ? 13.998 -1.784 5.371 1.00 97.69 87 LEU A N 1
ATOM 746 C CA . LEU A 1 87 ? 15.293 -2.325 5.798 1.00 97.69 87 LEU A CA 1
ATOM 747 C C . LEU A 1 87 ? 16.042 -2.961 4.620 1.00 97.69 87 LEU A C 1
ATOM 749 O O . LEU A 1 87 ? 17.194 -2.603 4.377 1.00 97.69 87 LEU A O 1
ATOM 753 N N . GLN A 1 88 ? 15.374 -3.809 3.829 1.00 97.50 88 GLN A N 1
ATOM 754 C CA . GLN A 1 88 ? 15.960 -4.393 2.614 1.00 97.50 88 GLN A CA 1
ATOM 755 C C . GLN A 1 88 ? 16.442 -3.303 1.639 1.00 97.50 88 GLN A C 1
ATOM 757 O O . GLN A 1 88 ? 17.514 -3.409 1.045 1.00 97.50 88 GLN A O 1
ATOM 762 N N . SER A 1 89 ? 15.684 -2.211 1.492 1.00 96.38 89 SER A N 1
ATOM 763 C CA . SER A 1 89 ? 16.040 -1.103 0.599 1.00 96.38 89 SER A CA 1
ATOM 764 C C . SER A 1 89 ? 17.239 -0.274 1.079 1.00 96.38 89 SER A C 1
ATOM 766 O O . SER A 1 89 ? 17.993 0.225 0.236 1.00 96.38 89 SER A O 1
ATOM 768 N N . ILE A 1 90 ? 17.425 -0.136 2.398 1.00 97.50 90 ILE A N 1
ATOM 769 C CA . ILE A 1 90 ? 18.517 0.622 3.027 1.00 97.50 90 ILE A CA 1
ATOM 770 C C . ILE A 1 90 ? 19.802 -0.205 3.023 1.00 97.50 90 ILE A C 1
ATOM 772 O O . ILE A 1 90 ? 20.830 0.273 2.550 1.00 97.50 90 ILE A O 1
ATOM 776 N N . PHE A 1 91 ? 19.733 -1.448 3.504 1.00 97.00 91 PHE A N 1
ATOM 777 C CA . PHE A 1 91 ? 20.899 -2.323 3.650 1.00 97.00 91 PHE A CA 1
ATOM 778 C C . PHE A 1 91 ? 21.288 -3.041 2.357 1.00 97.00 91 PHE A C 1
ATOM 780 O O . PHE A 1 91 ? 22.382 -3.585 2.271 1.00 97.00 91 PHE A O 1
ATOM 787 N N . LYS A 1 92 ? 20.418 -3.017 1.337 1.00 95.38 92 LYS A N 1
ATOM 788 C CA . LYS A 1 92 ? 20.601 -3.749 0.071 1.00 95.38 92 LYS A CA 1
ATOM 789 C C . LYS A 1 92 ? 20.724 -5.265 0.261 1.00 95.38 92 LYS A C 1
ATOM 791 O O . LYS A 1 92 ? 21.259 -5.955 -0.601 1.00 95.38 92 LYS A O 1
ATOM 796 N N . GLU A 1 93 ? 20.176 -5.777 1.358 1.00 94.81 93 GLU A N 1
ATOM 797 C CA . GLU A 1 93 ? 20.034 -7.202 1.631 1.00 94.81 93 GLU A CA 1
ATOM 798 C C . GLU A 1 93 ? 18.608 -7.618 1.286 1.00 94.81 93 GLU A C 1
ATOM 800 O O . GLU A 1 93 ? 17.663 -7.228 1.967 1.00 94.81 93 GLU A O 1
ATOM 805 N N . TYR A 1 94 ? 18.440 -8.374 0.203 1.00 95.56 94 TYR A N 1
ATOM 806 C CA . TYR A 1 94 ? 17.125 -8.806 -0.261 1.00 95.56 94 TYR A CA 1
ATOM 807 C C . TYR A 1 94 ? 16.792 -10.186 0.286 1.00 95.56 94 TYR A C 1
ATOM 809 O O . TYR A 1 94 ? 17.610 -11.109 0.254 1.00 95.56 94 TYR A O 1
ATOM 817 N N . TRP A 1 95 ? 15.579 -10.329 0.804 1.00 93.62 95 TRP A N 1
ATOM 818 C CA . TRP A 1 95 ? 15.133 -11.581 1.399 1.00 93.62 95 TRP A CA 1
ATOM 819 C C . TRP A 1 95 ? 14.612 -12.548 0.333 1.00 93.62 95 TRP A C 1
ATOM 821 O O . TRP A 1 95 ? 14.372 -12.180 -0.818 1.00 93.62 95 TRP A O 1
ATOM 831 N N . PHE A 1 96 ? 14.462 -13.816 0.719 1.00 92.44 96 PHE A N 1
ATOM 832 C CA . PHE A 1 96 ? 13.843 -14.861 -0.107 1.00 92.44 96 PHE A CA 1
ATOM 833 C C . PHE A 1 96 ? 14.523 -15.124 -1.466 1.00 92.44 96 PHE A C 1
ATOM 835 O O . PHE A 1 96 ? 13.893 -15.636 -2.388 1.00 92.44 96 PHE A O 1
ATOM 842 N N . GLY A 1 97 ? 15.812 -14.788 -1.594 1.00 86.50 97 GLY A N 1
ATOM 843 C CA . GLY A 1 97 ? 16.579 -14.968 -2.832 1.00 86.50 97 GLY A CA 1
ATOM 844 C C . GLY A 1 97 ? 16.224 -13.973 -3.944 1.00 86.50 97 GLY A C 1
ATOM 845 O O . GLY A 1 97 ? 16.604 -14.187 -5.094 1.00 86.50 97 GLY A O 1
ATOM 846 N N . GLY A 1 98 ? 15.488 -12.903 -3.621 1.00 86.19 98 GLY A N 1
ATOM 847 C CA . GLY A 1 98 ? 15.132 -11.846 -4.563 1.00 86.19 98 GLY A CA 1
ATOM 848 C C . GLY A 1 98 ? 16.299 -10.913 -4.907 1.00 86.19 98 GLY A C 1
ATOM 849 O O . GLY A 1 98 ? 17.339 -10.901 -4.257 1.00 86.19 98 GLY A O 1
ATOM 850 N N . ASN A 1 99 ? 16.111 -10.085 -5.937 1.00 92.38 99 ASN A N 1
ATOM 851 C CA . ASN A 1 99 ? 17.057 -9.037 -6.354 1.00 92.38 99 ASN A CA 1
ATOM 852 C C . ASN A 1 99 ? 16.541 -7.610 -6.079 1.00 92.38 99 ASN A C 1
ATOM 854 O O . ASN A 1 99 ? 17.085 -6.632 -6.594 1.00 92.38 99 ASN A O 1
ATOM 858 N N . LYS A 1 100 ? 15.459 -7.497 -5.307 1.00 92.31 100 LYS A N 1
ATOM 859 C CA . LYS A 1 100 ? 14.790 -6.253 -4.924 1.00 92.31 100 LYS A CA 1
ATOM 860 C C . LYS A 1 100 ? 14.071 -6.454 -3.585 1.00 92.31 100 LYS A C 1
ATOM 862 O O . LYS A 1 100 ? 13.815 -7.607 -3.235 1.00 92.31 100 LYS A O 1
ATOM 867 N N . PRO A 1 101 ? 13.709 -5.374 -2.866 1.00 95.44 101 PRO A N 1
ATOM 868 C CA . PRO A 1 101 ? 12.903 -5.488 -1.657 1.00 95.44 101 PRO A CA 1
ATOM 869 C C . PRO A 1 101 ? 11.609 -6.241 -1.953 1.00 95.44 101 PRO A C 1
ATOM 871 O O . PRO A 1 101 ? 10.880 -5.866 -2.876 1.00 95.44 101 PRO A O 1
ATOM 874 N N . MET A 1 102 ? 11.350 -7.302 -1.192 1.00 94.75 102 MET A N 1
ATOM 875 C CA . MET A 1 102 ? 10.096 -8.041 -1.292 1.00 94.75 102 MET A CA 1
ATOM 876 C C . MET A 1 102 ? 9.646 -8.639 0.043 1.00 94.75 102 MET A C 1
ATOM 878 O O . MET A 1 102 ? 10.471 -9.001 0.886 1.00 94.75 102 MET A O 1
ATOM 882 N N . THR A 1 103 ? 8.335 -8.741 0.248 1.00 93.56 103 THR A N 1
ATOM 883 C CA . THR A 1 103 ? 7.752 -9.428 1.408 1.00 93.56 103 THR A CA 1
ATOM 884 C C . THR A 1 103 ? 7.644 -10.931 1.151 1.00 93.56 103 THR A C 1
ATOM 886 O O . THR A 1 103 ? 7.781 -11.406 0.022 1.00 93.56 103 THR A O 1
ATOM 889 N N . PHE A 1 104 ? 7.370 -11.695 2.210 1.00 91.94 104 PHE A N 1
ATOM 890 C CA . PHE A 1 104 ? 7.099 -13.128 2.090 1.00 91.94 104 PHE A CA 1
ATOM 891 C C . PHE A 1 104 ? 5.886 -13.398 1.184 1.00 91.94 104 PHE A C 1
ATOM 893 O O . PHE A 1 104 ? 5.927 -14.261 0.311 1.00 91.94 104 PHE A O 1
ATOM 900 N N . LEU A 1 105 ? 4.808 -12.623 1.344 1.00 94.00 105 LEU A N 1
ATOM 901 C CA . LEU A 1 105 ? 3.583 -12.809 0.565 1.00 94.00 105 LEU A CA 1
ATOM 902 C C . LEU A 1 105 ? 3.734 -12.363 -0.897 1.00 94.00 105 LEU A C 1
ATOM 904 O O . LEU A 1 105 ? 3.084 -12.934 -1.775 1.00 94.00 105 LEU A O 1
ATOM 908 N N . GLU A 1 106 ? 4.658 -11.442 -1.186 1.00 94.31 106 GLU A N 1
ATOM 909 C CA . GLU A 1 106 ? 4.995 -11.039 -2.558 1.00 94.31 106 GLU A CA 1
ATOM 910 C C . GLU A 1 106 ? 5.638 -12.156 -3.401 1.00 94.31 106 GLU A C 1
ATOM 912 O O . GLU A 1 106 ? 5.706 -12.034 -4.625 1.00 94.31 106 GLU A O 1
ATOM 917 N N . GLN A 1 107 ? 6.067 -13.269 -2.788 1.00 92.44 107 GLN A N 1
ATOM 918 C CA . GLN A 1 107 ? 6.504 -14.471 -3.514 1.00 92.44 107 GLN A CA 1
ATOM 919 C C . GLN A 1 107 ? 5.356 -15.167 -4.257 1.00 92.44 107 GLN A C 1
ATOM 921 O O . GLN A 1 107 ? 5.594 -15.873 -5.236 1.00 92.44 107 GLN A O 1
ATOM 926 N N . PHE A 1 108 ? 4.123 -14.989 -3.780 1.00 94.38 108 PHE A N 1
ATOM 927 C CA . PHE A 1 108 ? 2.946 -15.714 -4.262 1.00 94.38 108 PHE A CA 1
ATOM 928 C C . PHE A 1 108 ? 1.924 -14.792 -4.921 1.00 94.38 108 PHE A C 1
ATOM 930 O O . PHE A 1 108 ? 1.253 -15.188 -5.872 1.00 94.38 108 PHE A O 1
ATOM 937 N N . ILE A 1 109 ? 1.800 -13.563 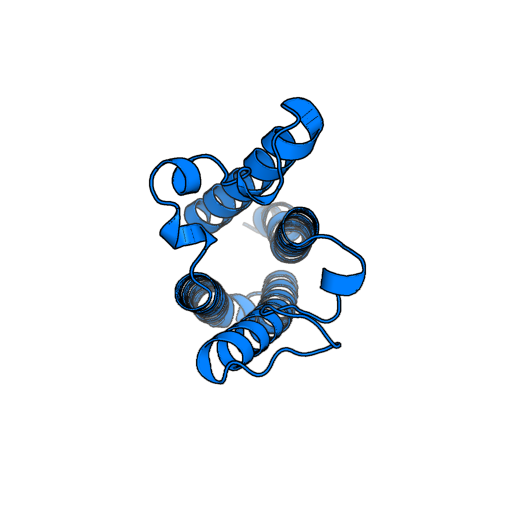-4.418 1.00 95.69 109 ILE A N 1
ATOM 938 C CA . ILE A 1 109 ? 0.833 -12.573 -4.888 1.00 95.69 109 ILE A CA 1
ATOM 939 C C . ILE A 1 109 ? 1.616 -11.342 -5.341 1.00 95.69 109 ILE A C 1
ATOM 941 O O . ILE A 1 109 ? 2.357 -10.783 -4.536 1.00 95.69 109 ILE A O 1
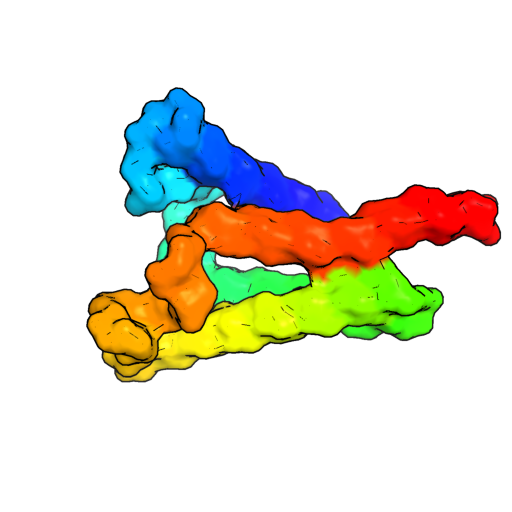ATOM 945 N N . PRO A 1 110 ? 1.482 -10.876 -6.595 1.00 95.25 110 PRO A N 1
ATOM 946 C CA . PRO A 1 110 ? 2.244 -9.717 -7.024 1.00 95.25 110 PRO A CA 1
ATOM 947 C C . PRO A 1 110 ? 1.851 -8.461 -6.227 1.00 95.25 110 PRO A C 1
ATOM 949 O O . PRO A 1 110 ? 0.739 -8.329 -5.715 1.00 95.25 110 PRO A O 1
ATOM 952 N N . ARG A 1 111 ? 2.809 -7.537 -6.099 1.00 94.19 111 ARG A N 1
ATOM 953 C CA . ARG A 1 111 ? 2.737 -6.387 -5.184 1.00 94.19 111 ARG A CA 1
ATOM 954 C C . ARG A 1 111 ? 1.448 -5.565 -5.309 1.00 94.19 111 ARG A C 1
ATOM 956 O O . ARG A 1 111 ? 0.899 -5.173 -4.283 1.00 94.19 111 ARG A O 1
ATOM 963 N N . ILE A 1 112 ? 0.984 -5.289 -6.532 1.00 96.00 112 ILE A N 1
ATOM 964 C CA . ILE A 1 112 ? -0.196 -4.439 -6.786 1.00 96.00 112 ILE A CA 1
ATOM 965 C C . ILE A 1 112 ? -1.446 -5.084 -6.177 1.00 96.00 112 ILE A C 1
ATOM 967 O O . ILE A 1 112 ? -2.190 -4.453 -5.429 1.00 96.00 112 ILE A O 1
ATOM 971 N N . GLU A 1 113 ? -1.639 -6.365 -6.467 1.00 96.81 113 GLU A N 1
ATOM 972 C CA . GLU A 1 113 ? -2.742 -7.189 -5.999 1.00 96.81 113 GLU A CA 1
ATOM 973 C C . GLU A 1 113 ? -2.682 -7.341 -4.477 1.00 96.81 113 GLU A C 1
ATOM 975 O O . GLU A 1 113 ? -3.690 -7.153 -3.796 1.00 96.81 113 GLU A O 1
ATOM 980 N N . LEU A 1 114 ? -1.489 -7.593 -3.931 1.00 96.31 114 LEU A N 1
ATOM 981 C CA . LEU A 1 114 ? -1.289 -7.726 -2.493 1.00 96.31 114 LEU A CA 1
ATOM 982 C C . LEU A 1 114 ? -1.623 -6.428 -1.739 1.00 96.31 114 LEU A C 1
ATOM 984 O O . LEU A 1 114 ? -2.355 -6.464 -0.752 1.00 96.31 114 LEU A O 1
ATOM 988 N N . HIS A 1 115 ? -1.162 -5.271 -2.225 1.00 94.88 115 HIS A N 1
ATOM 989 C CA . HIS A 1 115 ? -1.476 -3.980 -1.602 1.00 94.88 115 HIS A CA 1
ATOM 990 C C . HIS A 1 115 ? -2.965 -3.650 -1.693 1.00 94.88 115 HIS A C 1
ATOM 992 O O . HIS A 1 115 ? -3.545 -3.139 -0.731 1.00 94.88 115 HIS A O 1
ATOM 998 N N . PHE A 1 116 ? -3.610 -3.962 -2.819 1.00 96.25 116 PHE A N 1
ATOM 999 C CA . PHE A 1 116 ? -5.054 -3.800 -2.950 1.00 96.25 116 PHE A CA 1
ATOM 1000 C C . PHE A 1 116 ? -5.805 -4.661 -1.921 1.00 96.25 116 PHE A C 1
ATOM 1002 O O . PHE A 1 116 ? -6.681 -4.155 -1.217 1.00 96.25 116 PHE A O 1
ATOM 1009 N N . ILE A 1 117 ? -5.405 -5.927 -1.753 1.00 96.62 117 ILE A N 1
ATOM 1010 C CA . ILE A 1 117 ? -5.970 -6.839 -0.749 1.00 96.62 117 ILE A CA 1
ATOM 1011 C C . ILE A 1 117 ? -5.765 -6.297 0.670 1.00 96.62 117 ILE A C 1
ATOM 1013 O O . ILE A 1 117 ? -6.725 -6.254 1.441 1.00 96.62 117 ILE A O 1
ATOM 1017 N N . TYR A 1 118 ? -4.563 -5.833 1.022 1.00 95.31 118 TYR A N 1
ATOM 1018 C CA . TYR A 1 118 ? -4.322 -5.261 2.348 1.00 95.31 118 TYR A CA 1
ATOM 1019 C C . TYR A 1 118 ? -5.200 -4.051 2.634 1.00 95.31 118 TYR A C 1
ATOM 1021 O O . TYR A 1 118 ? -5.770 -3.950 3.723 1.00 95.31 118 TYR A O 1
ATOM 1029 N N . ASN A 1 119 ? -5.348 -3.153 1.660 1.00 94.19 119 ASN A N 1
ATOM 1030 C CA . ASN A 1 119 ? -6.216 -1.993 1.804 1.00 94.19 119 ASN A CA 1
ATOM 1031 C C . ASN A 1 119 ? -7.672 -2.412 2.060 1.00 94.19 119 ASN A C 1
ATOM 1033 O O . ASN A 1 119 ? -8.310 -1.870 2.963 1.00 94.19 119 ASN A O 1
ATOM 1037 N N . LEU A 1 120 ? -8.183 -3.417 1.340 1.00 95.62 120 LEU A N 1
ATOM 1038 C CA . LEU A 1 120 ? -9.525 -3.954 1.582 1.00 95.62 120 LEU A CA 1
ATOM 1039 C C . LEU A 1 120 ? -9.657 -4.602 2.967 1.00 95.62 120 LEU A C 1
ATOM 1041 O O . LEU A 1 120 ? -10.643 -4.351 3.662 1.00 95.62 120 LEU A O 1
ATOM 1045 N N . ILE A 1 121 ? -8.675 -5.398 3.396 1.00 96.12 121 ILE A N 1
ATOM 1046 C CA . ILE A 1 121 ? -8.686 -6.077 4.701 1.00 96.12 121 ILE A CA 1
ATOM 1047 C C . ILE A 1 121 ? -8.703 -5.060 5.849 1.00 96.12 121 ILE A C 1
ATOM 1049 O O . ILE A 1 121 ? -9.511 -5.193 6.767 1.00 96.12 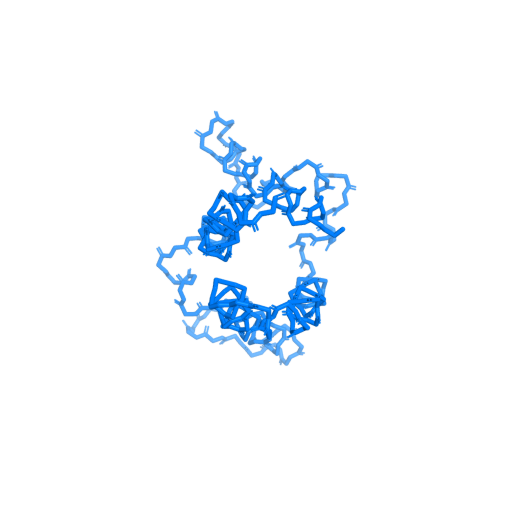121 ILE A O 1
ATOM 1053 N N . VAL A 1 122 ? -7.865 -4.020 5.788 1.00 95.12 122 VAL A N 1
ATOM 1054 C CA . VAL A 1 122 ? -7.807 -2.964 6.814 1.00 95.12 122 VAL A CA 1
ATOM 1055 C C . VAL A 1 122 ? -9.079 -2.107 6.812 1.00 95.12 122 VAL A C 1
ATOM 1057 O O . VAL A 1 122 ? -9.592 -1.758 7.877 1.00 95.12 122 VAL A O 1
ATOM 1060 N N . LEU A 1 123 ? -9.622 -1.780 5.635 1.00 93.75 123 LEU A N 1
ATOM 1061 C CA . LEU A 1 123 ? -10.811 -0.933 5.506 1.00 93.75 123 LEU A CA 1
ATOM 1062 C C . LEU A 1 123 ? -12.116 -1.658 5.879 1.00 93.75 123 LEU A C 1
ATOM 1064 O O . LEU A 1 123 ? -13.060 -1.027 6.354 1.00 93.75 123 LEU A O 1
ATOM 1068 N N . SER A 1 124 ? -12.182 -2.979 5.714 1.00 95.19 124 SER A N 1
ATOM 1069 C CA . SER A 1 124 ? -13.377 -3.786 5.999 1.00 95.19 124 SER A CA 1
ATOM 1070 C C . SER A 1 124 ? -13.965 -3.577 7.407 1.00 95.19 124 SER A C 1
ATOM 1072 O O . SER A 1 124 ? -15.136 -3.197 7.501 1.00 95.19 124 SER A O 1
ATOM 1074 N N . PRO A 1 125 ? -13.217 -3.742 8.521 1.00 95.06 125 PRO A N 1
ATOM 1075 C CA . PRO A 1 125 ? -13.762 -3.503 9.861 1.00 95.06 125 PRO A CA 1
ATOM 1076 C C . PRO A 1 125 ? -14.218 -2.050 10.061 1.00 95.06 125 PRO A C 1
ATOM 1078 O O . PRO A 1 125 ? -15.226 -1.802 10.724 1.00 95.06 125 PRO A O 1
ATOM 1081 N N . ILE A 1 126 ? -13.533 -1.089 9.437 1.00 92.38 126 ILE A N 1
ATOM 1082 C CA . ILE A 1 126 ? -13.889 0.332 9.492 1.00 92.38 126 ILE A CA 1
ATOM 1083 C C . ILE A 1 126 ? -15.253 0.565 8.843 1.00 92.38 126 ILE A C 1
ATOM 1085 O O . ILE A 1 126 ? -16.098 1.230 9.444 1.00 92.38 126 ILE A O 1
ATOM 1089 N N . ILE A 1 127 ? -15.492 0.005 7.654 1.00 93.00 127 ILE A N 1
ATOM 1090 C CA . ILE A 1 127 ? -16.788 0.089 6.965 1.00 93.00 127 ILE A CA 1
ATOM 1091 C C . ILE A 1 127 ? -17.885 -0.539 7.825 1.00 93.00 127 ILE A C 1
ATOM 1093 O O . ILE A 1 127 ? -18.928 0.084 8.026 1.00 93.00 127 ILE A O 1
ATOM 1097 N N . VAL A 1 128 ? -17.643 -1.726 8.396 1.00 93.81 128 VAL A N 1
ATOM 1098 C CA . VAL A 1 128 ? -18.627 -2.389 9.266 1.00 93.81 128 VAL A CA 1
ATOM 1099 C C . VAL A 1 128 ? -18.978 -1.515 10.470 1.00 93.81 128 VAL A C 1
ATOM 1101 O O . VAL A 1 128 ? -20.159 -1.394 10.797 1.00 93.81 128 VAL A O 1
ATOM 1104 N N . CYS A 1 129 ? -18.004 -0.850 11.099 1.00 91.94 129 CYS A N 1
ATOM 1105 C CA . CYS A 1 129 ? -18.331 0.117 12.145 1.00 91.94 129 CYS A CA 1
ATOM 1106 C C . CYS A 1 129 ? -19.076 1.330 11.597 1.00 91.94 129 CYS A C 1
ATOM 1108 O O . CYS A 1 129 ? -20.050 1.743 12.200 1.00 91.94 129 CYS A O 1
ATOM 1110 N N . HIS A 1 130 ? -18.716 1.896 10.449 1.00 88.44 130 HIS A N 1
ATOM 1111 C CA . HIS A 1 130 ? -19.460 3.046 9.919 1.00 88.44 130 HIS A CA 1
ATOM 1112 C C . HIS A 1 130 ? -20.932 2.733 9.619 1.00 88.44 130 HIS A C 1
ATOM 1114 O O . HIS A 1 130 ? -21.748 3.651 9.667 1.00 88.44 130 HIS A O 1
ATOM 1120 N N . ILE A 1 131 ? -21.259 1.470 9.337 1.00 90.44 131 ILE A N 1
ATOM 1121 C CA . ILE A 1 131 ? -22.634 0.988 9.190 1.00 90.44 131 ILE A CA 1
ATOM 1122 C C . ILE A 1 131 ? -23.268 0.785 10.577 1.00 90.44 131 ILE A C 1
ATOM 1124 O O . ILE A 1 131 ? -24.253 1.437 10.896 1.00 90.44 131 ILE A O 1
ATOM 1128 N N . LYS A 1 132 ? -22.671 -0.049 11.440 1.00 88.31 132 LYS A N 1
ATOM 1129 C CA . LYS A 1 132 ? -23.272 -0.460 12.728 1.00 88.31 132 LYS A CA 1
ATOM 1130 C C . LYS A 1 132 ? -23.173 0.576 13.850 1.00 88.31 132 LYS A C 1
ATOM 1132 O O . LYS A 1 132 ? -24.042 0.668 14.704 1.00 88.31 132 LYS A O 1
ATOM 1137 N N . CYS A 1 133 ? -22.081 1.328 13.903 1.00 81.31 133 CYS A N 1
ATOM 1138 C CA . CYS A 1 133 ? -21.825 2.348 14.920 1.00 81.31 133 CYS A CA 1
ATOM 1139 C C . CYS A 1 133 ? -22.636 3.631 14.652 1.00 81.31 133 CYS A C 1
ATOM 1141 O O . CYS A 1 133 ? -22.893 4.374 15.596 1.00 81.31 133 CYS A O 1
ATOM 1143 N N . ARG A 1 134 ? -23.060 3.882 13.399 1.00 65.06 134 ARG A N 1
ATOM 1144 C CA . ARG A 1 134 ? -23.984 4.982 13.063 1.00 65.06 134 ARG A CA 1
ATOM 1145 C C . ARG A 1 134 ? -25.391 4.764 13.598 1.00 65.06 134 ARG A C 1
ATOM 1147 O O . ARG A 1 134 ? -26.057 5.740 13.869 1.00 65.06 134 ARG A O 1
ATOM 1154 N N . GLU A 1 135 ? -25.828 3.521 13.771 1.00 57.28 135 GLU A N 1
ATOM 1155 C CA . GLU A 1 135 ? -27.166 3.209 14.298 1.00 57.28 135 GLU A CA 1
ATOM 1156 C C . GLU A 1 135 ? -27.297 3.483 15.806 1.00 57.28 135 GLU A C 1
ATOM 1158 O O . GLU A 1 135 ? -28.376 3.339 16.376 1.00 57.28 135 GLU A O 1
ATOM 1163 N N . LYS A 1 136 ? -26.195 3.845 16.476 1.00 51.41 136 LYS A N 1
ATOM 1164 C CA . LYS A 1 136 ? -26.143 4.044 17.929 1.00 51.41 136 LYS A CA 1
ATOM 1165 C C . LYS A 1 136 ? -26.220 5.519 18.357 1.00 51.41 136 LYS A C 1
ATOM 1167 O O . LYS A 1 136 ? -26.173 5.781 19.558 1.00 51.41 136 LYS A O 1
ATOM 1172 N N . TYR A 1 137 ? -26.338 6.444 17.402 1.00 41.97 137 TYR A N 1
ATOM 1173 C CA . TYR A 1 137 ? -26.463 7.897 17.582 1.00 41.97 137 TYR A CA 1
ATOM 1174 C C . TYR A 1 137 ? -27.395 8.486 16.520 1.00 41.97 137 TYR A C 1
ATOM 1176 O O . TYR A 1 137 ? -27.863 9.622 16.739 1.00 41.97 137 TYR A O 1
#

Secondary structure (DSSP, 8-state):
-HHHHHHHHHHHHHHHHHHHTS---TTT--TTHHHH-THHHH-HHHHHHHHHHHHHHHHHHTTT-HHHHHHHHHHHHHHHHHHHHHHHHHH---STT-SS---SGGGTS-HHHHHHHHHHHHHHHHHHHHHHTGGG-

pLDDT: mean 93.2, std 8.05, range [41.97, 98.44]

Sequence (137 aa):
MWYVIWFHLFEHFTQIIQVYILGWERSQSLGIIGLLFPILIRSEILHYLFSLFNVIFFLPLARQNTYYYTATILAILHHNEHFGLLLQSIFKEYWFGGNKPMTFLEQFIPRIELHFIYNLIVLSPIIVCHIKCREKY

Radius of gyration: 15.88 Å; chains: 1; bounding box: 48×28×42 Å